Protein AF-A0A6V7LMI9-F1 (afdb_monomer_lite)

Foldseek 3Di:
DWQFADQAQIFDLVQLVVVCVVCVVVVHDDQAEYAFAWGDFDADPVVRHTDPVDDIDTRQVRCCVSVVVRYYYCVPDDPVPDPDDDDGHGCSVVRGD

Secondary structure (DSSP, 8-state):
----SSTTTS--HHHHHHHHHHHHHTT--PPEEE--SB-SS-EETTTTEE-TTSPP-BHHHHHHHHTTT-EEEGGG--GGG-S------STHHHHH-

pLDDT: mean 94.69, std 4.9, range [75.5, 98.69]

Organism: NCBI:txid1563983

Radius of gyration: 13.34 Å; chains: 1; bounding box: 37×19×38 Å

Sequence (97 aa):
ILCGCGGLDGTEISECVSLVINLSLNNFQPKFFAPDVEICGVVDHLTKEPDPCGTPRNALVEAARLARSSIKSICDCKATCAEALIIPGGFGAARTL

InterPro domains:
  IPR029062 Class I glutamine amidotransferase-like [G3DSA:3.40.50.880] (1-97)
  IPR029062 Class I glutamine amidotransferase-like [SSF52317] (1-95)

Structure (mmCIF, N/CA/C/O backbone):
data_AF-A0A6V7LMI9-F1
#
_entry.id   AF-A0A6V7LMI9-F1
#
loop_
_atom_site.group_PDB
_atom_site.id
_atom_site.type_symbol
_atom_site.label_atom_id
_atom_site.label_alt_id
_atom_site.label_comp_id
_atom_site.label_asym_id
_atom_site.label_entity_id
_atom_site.label_seq_id
_atom_site.pdbx_PDB_ins_code
_atom_site.Cartn_x
_atom_site.Cartn_y
_atom_site.Cartn_z
_atom_site.occupancy
_atom_site.B_iso_or_equiv
_atom_site.auth_seq_id
_atom_site.auth_comp_id
_atom_site.auth_asym_id
_atom_site.auth_atom_id
_atom_site.pdbx_PDB_model_num
ATOM 1 N N . ILE A 1 1 ? -7.211 2.535 2.120 1.00 96.75 1 ILE A N 1
ATOM 2 C CA . ILE A 1 1 ? -6.988 1.784 0.865 1.00 96.75 1 ILE A CA 1
ATOM 3 C C . ILE A 1 1 ? -5.549 2.002 0.453 1.00 96.75 1 ILE A C 1
ATOM 5 O O . ILE A 1 1 ? -5.110 3.141 0.497 1.00 96.75 1 ILE A O 1
ATOM 9 N N . LEU A 1 2 ? -4.823 0.933 0.151 1.00 98.19 2 LEU A N 1
ATOM 10 C CA . LEU A 1 2 ? -3.436 0.961 -0.310 1.00 98.19 2 LEU A CA 1
ATOM 11 C C . LEU A 1 2 ? -3.386 0.574 -1.795 1.00 98.19 2 LEU A C 1
ATOM 13 O O . LEU A 1 2 ? -4.303 -0.084 -2.281 1.00 98.19 2 LEU A O 1
ATOM 17 N N . CYS A 1 3 ? -2.321 0.959 -2.495 1.00 97.44 3 CYS A N 1
ATOM 18 C CA . CYS A 1 3 ? -2.197 0.819 -3.952 1.00 97.44 3 CYS A CA 1
ATOM 19 C C . CYS A 1 3 ? -0.870 0.181 -4.395 1.00 97.44 3 CYS A C 1
ATOM 21 O O . CYS A 1 3 ? -0.467 0.353 -5.537 1.00 97.44 3 CYS A O 1
ATOM 23 N N . GLY A 1 4 ? -0.169 -0.509 -3.495 1.00 97.81 4 GLY A N 1
ATOM 24 C CA . GLY A 1 4 ? 1.187 -1.033 -3.692 1.00 97.81 4 GLY A CA 1
ATOM 25 C C . GLY A 1 4 ? 2.106 -0.609 -2.543 1.00 97.81 4 GLY A C 1
ATOM 26 O O . GLY A 1 4 ? 1.620 -0.246 -1.471 1.00 97.81 4 GLY A O 1
ATOM 27 N N . CYS A 1 5 ? 3.424 -0.623 -2.755 1.00 98.25 5 CYS A N 1
ATOM 28 C CA . CYS A 1 5 ? 4.417 -0.270 -1.731 1.00 98.25 5 CYS A CA 1
ATOM 29 C C . CYS A 1 5 ? 5.597 0.506 -2.340 1.00 98.25 5 CYS A C 1
ATOM 31 O O . CYS A 1 5 ? 6.654 -0.066 -2.602 1.00 98.25 5 CYS A O 1
ATOM 33 N N . GLY A 1 6 ? 5.412 1.809 -2.538 1.00 97.69 6 GLY A N 1
ATOM 34 C CA . GLY A 1 6 ? 6.376 2.684 -3.205 1.00 97.69 6 GLY A CA 1
ATOM 35 C C . GLY A 1 6 ? 5.700 3.975 -3.658 1.00 97.69 6 GLY A C 1
ATOM 36 O O . GLY A 1 6 ? 4.592 3.945 -4.178 1.00 97.69 6 GLY A O 1
ATOM 37 N N . GLY A 1 7 ? 6.326 5.133 -3.451 1.00 97.00 7 GLY A N 1
ATOM 38 C CA . GLY A 1 7 ? 5.696 6.421 -3.764 1.00 97.00 7 GLY A CA 1
ATOM 39 C C . GLY A 1 7 ? 5.432 6.663 -5.257 1.00 97.00 7 GLY A C 1
ATOM 40 O O . GLY A 1 7 ? 4.534 7.434 -5.583 1.00 97.00 7 GLY A O 1
ATOM 41 N N . LEU A 1 8 ? 6.178 6.023 -6.165 1.00 96.94 8 LEU A N 1
ATOM 42 C CA . LEU A 1 8 ? 6.081 6.248 -7.618 1.00 96.94 8 LEU A CA 1
ATOM 43 C C . LEU A 1 8 ? 5.206 5.219 -8.350 1.00 96.94 8 LEU A C 1
ATOM 45 O O . LEU A 1 8 ? 4.713 5.499 -9.441 1.00 96.94 8 LEU A O 1
ATOM 49 N N . ASP A 1 9 ? 4.989 4.046 -7.760 1.00 96.56 9 ASP A N 1
ATOM 50 C CA . ASP A 1 9 ? 4.218 2.953 -8.367 1.00 96.56 9 ASP A CA 1
ATOM 51 C C . ASP A 1 9 ? 3.207 2.300 -7.408 1.00 96.56 9 ASP A C 1
ATOM 53 O O . ASP A 1 9 ? 2.546 1.328 -7.761 1.00 96.56 9 ASP A O 1
ATOM 57 N N . GLY A 1 10 ? 3.036 2.855 -6.210 1.00 97.75 10 GLY A N 1
ATOM 58 C CA . GLY A 1 10 ? 2.156 2.322 -5.182 1.00 97.75 10 GLY A CA 1
ATOM 59 C C . GLY A 1 10 ? 1.716 3.373 -4.167 1.00 97.75 10 GLY A C 1
ATOM 60 O O . GLY A 1 10 ? 1.516 4.545 -4.497 1.00 97.75 10 GLY A O 1
ATOM 61 N N . THR A 1 11 ? 1.536 2.937 -2.920 1.00 98.50 11 THR A N 1
ATOM 62 C CA . THR A 1 11 ? 1.289 3.835 -1.789 1.00 98.50 11 THR A CA 1
ATOM 63 C C . THR A 1 11 ? 2.592 4.443 -1.281 1.00 98.50 11 THR A C 1
ATOM 65 O O . THR A 1 11 ? 3.580 3.728 -1.099 1.00 98.50 11 THR A O 1
ATOM 68 N N . GLU A 1 12 ? 2.569 5.748 -1.001 1.00 98.25 12 GLU A N 1
ATOM 69 C CA . GLU A 1 12 ? 3.670 6.443 -0.335 1.00 98.25 12 GLU A CA 1
ATOM 70 C C . GLU A 1 12 ? 3.863 5.863 1.076 1.00 98.25 12 GLU A C 1
ATOM 72 O O . GLU A 1 12 ? 2.938 5.784 1.893 1.00 98.25 12 GLU A O 1
ATOM 77 N N . ILE A 1 13 ? 5.075 5.371 1.329 1.00 98.69 13 ILE A N 1
ATOM 78 C CA . ILE A 1 13 ? 5.384 4.538 2.488 1.00 98.69 13 ILE A CA 1
ATOM 79 C C . ILE A 1 13 ? 5.348 5.386 3.759 1.00 98.69 13 ILE A C 1
ATOM 81 O O . ILE A 1 13 ? 4.780 4.951 4.763 1.00 98.69 13 ILE A O 1
ATOM 85 N N . SER A 1 14 ? 5.932 6.585 3.731 1.00 98.44 14 SER A N 1
ATOM 86 C CA . SER A 1 14 ? 6.004 7.457 4.903 1.00 98.44 14 SER A CA 1
ATOM 87 C C . SER A 1 14 ? 4.623 7.957 5.329 1.00 98.44 14 SER A C 1
ATOM 89 O O . SER A 1 14 ? 4.290 7.848 6.506 1.00 98.44 14 SER A O 1
ATOM 91 N N . GLU A 1 15 ? 3.779 8.400 4.400 1.00 98.06 15 GLU A N 1
ATOM 92 C CA . GLU A 1 15 ? 2.394 8.798 4.646 1.00 98.06 15 GLU A CA 1
ATOM 93 C C . GLU A 1 15 ? 1.593 7.654 5.269 1.00 98.06 15 GLU A C 1
ATOM 95 O O . GLU A 1 15 ? 0.926 7.844 6.288 1.00 98.06 15 GLU A O 1
ATOM 100 N N . CYS A 1 16 ? 1.690 6.445 4.702 1.00 98.19 16 CYS A N 1
ATOM 101 C CA . CYS A 1 16 ? 0.988 5.280 5.230 1.00 98.19 16 CYS A CA 1
ATOM 102 C C . CYS A 1 16 ? 1.459 4.920 6.646 1.00 98.19 16 CYS A C 1
ATOM 104 O O . CYS A 1 16 ? 0.632 4.669 7.525 1.00 98.19 16 CYS A O 1
ATOM 106 N N . VAL A 1 17 ? 2.770 4.889 6.893 1.00 98.06 17 VAL A N 1
ATOM 107 C CA . VAL A 1 17 ? 3.321 4.540 8.211 1.00 98.06 17 VAL A CA 1
ATOM 108 C C . VAL A 1 17 ? 2.953 5.599 9.252 1.00 98.06 17 VAL A C 1
ATOM 110 O O . VAL A 1 17 ? 2.458 5.245 10.323 1.00 98.06 17 VAL A O 1
ATOM 113 N N . SER A 1 18 ? 3.112 6.887 8.937 1.00 98.12 18 SER A N 1
ATOM 114 C CA . SER A 1 18 ? 2.727 7.993 9.821 1.00 98.12 18 SER A CA 1
ATOM 115 C C . SER A 1 18 ? 1.234 7.974 10.146 1.00 98.12 18 SER A C 1
ATOM 117 O O . SER A 1 18 ? 0.857 8.150 11.307 1.00 98.12 18 SER A O 1
ATOM 119 N N . LEU A 1 19 ? 0.382 7.689 9.156 1.00 97.38 19 LEU A N 1
ATOM 120 C CA . LEU A 1 19 ? -1.053 7.520 9.357 1.00 97.38 19 LEU A CA 1
ATOM 121 C C . LEU A 1 19 ? -1.354 6.382 10.340 1.00 97.38 19 LEU A C 1
ATOM 123 O O . LEU A 1 19 ? -2.096 6.583 11.300 1.00 97.38 19 LEU A O 1
ATOM 127 N N . VAL A 1 20 ? -0.789 5.192 10.118 1.00 96.81 20 VAL A N 1
ATOM 128 C CA . VAL A 1 20 ? -1.054 4.010 10.957 1.00 96.81 20 VAL A CA 1
ATOM 129 C C . VAL A 1 20 ? -0.564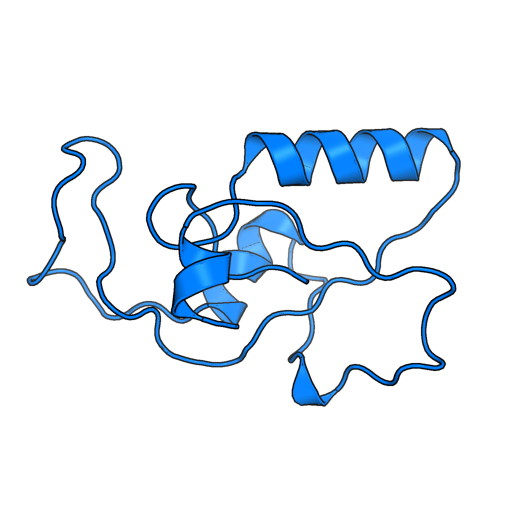 4.223 12.389 1.00 96.81 20 VAL A C 1
ATOM 131 O O . VAL A 1 20 ? -1.267 3.844 13.328 1.00 96.81 20 VAL A O 1
ATOM 134 N N . ILE A 1 21 ? 0.590 4.870 12.577 1.00 97.56 21 ILE A N 1
ATOM 135 C CA . ILE A 1 21 ? 1.091 5.248 13.906 1.00 97.56 21 ILE A CA 1
ATOM 136 C C . ILE A 1 21 ? 0.105 6.198 14.591 1.00 97.56 21 ILE A C 1
ATOM 138 O O . ILE A 1 21 ? -0.294 5.943 15.726 1.00 97.56 21 ILE A O 1
ATOM 142 N N . ASN A 1 22 ? -0.338 7.256 13.906 1.00 97.69 22 ASN A N 1
ATOM 143 C CA . ASN A 1 22 ? -1.262 8.228 14.486 1.00 97.69 22 ASN A CA 1
ATOM 144 C C . ASN A 1 22 ? -2.627 7.611 14.838 1.00 97.69 22 ASN A C 1
ATOM 146 O O . ASN A 1 22 ? -3.167 7.885 15.908 1.00 97.69 22 ASN A O 1
ATOM 150 N N . LEU A 1 23 ? -3.171 6.743 13.979 1.00 96.50 23 LEU A N 1
ATOM 151 C CA . LEU A 1 23 ? -4.395 5.992 14.277 1.00 96.50 23 LEU A CA 1
ATOM 152 C C . LEU A 1 23 ? -4.215 5.113 15.519 1.00 96.50 23 LEU A C 1
ATOM 154 O O . LEU A 1 23 ? -5.057 5.140 16.415 1.00 96.50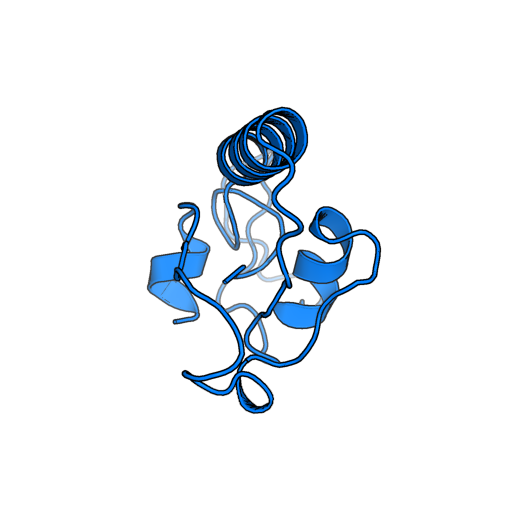 23 LEU A O 1
ATOM 158 N N . SER A 1 24 ? -3.087 4.404 15.606 1.00 95.31 24 SER A N 1
ATOM 159 C CA . SER A 1 24 ? -2.775 3.526 16.738 1.00 95.31 24 SER A CA 1
ATOM 160 C C . SER A 1 24 ? -2.655 4.302 18.055 1.00 95.31 24 SER A C 1
ATOM 162 O O . SER A 1 24 ? -3.192 3.863 19.068 1.00 95.31 24 SER A O 1
ATOM 164 N N . LEU A 1 25 ? -2.023 5.484 18.043 1.00 97.75 25 LEU A N 1
ATOM 165 C CA . LEU A 1 25 ? -1.933 6.379 19.209 1.00 97.75 25 LEU A CA 1
ATOM 166 C C . LEU A 1 25 ? -3.304 6.879 19.689 1.00 97.75 25 LEU A C 1
ATOM 168 O O . LEU A 1 25 ? -3.466 7.198 20.863 1.00 97.75 25 LEU A O 1
ATOM 172 N N . ASN A 1 26 ? -4.293 6.916 18.795 1.00 97.19 26 ASN A N 1
ATOM 173 C CA . ASN A 1 26 ? -5.672 7.295 19.093 1.00 97.19 26 ASN A CA 1
ATOM 174 C C . ASN A 1 26 ? -6.598 6.074 19.275 1.00 97.19 26 ASN A C 1
ATOM 176 O O . ASN A 1 26 ? -7.816 6.220 19.234 1.00 97.19 26 ASN A O 1
ATOM 180 N N . ASN A 1 27 ? -6.040 4.877 19.505 1.00 96.06 27 ASN A N 1
ATOM 181 C CA . ASN A 1 27 ? -6.765 3.616 19.723 1.00 96.06 27 ASN A CA 1
ATOM 182 C C . ASN A 1 27 ? -7.639 3.146 18.544 1.00 96.06 27 ASN A C 1
ATOM 184 O O . ASN A 1 27 ? -8.534 2.319 18.725 1.00 96.06 27 ASN A O 1
ATOM 188 N N . PHE A 1 28 ? -7.364 3.616 17.327 1.00 95.19 28 PHE A N 1
ATOM 189 C CA . PHE A 1 28 ? -7.995 3.095 16.118 1.00 95.19 28 PHE A CA 1
ATOM 190 C C . PHE A 1 28 ? -7.200 1.917 15.553 1.00 95.19 28 PHE A C 1
ATOM 192 O O . PHE A 1 28 ? -5.973 1.959 15.460 1.00 95.19 28 PHE A O 1
ATOM 199 N N . GLN A 1 29 ? -7.912 0.881 15.106 1.00 90.62 29 GLN A N 1
ATOM 200 C CA . GLN A 1 29 ? -7.326 -0.250 14.388 1.00 90.62 29 GLN A CA 1
ATOM 201 C C . GLN A 1 29 ? -7.741 -0.215 12.913 1.00 90.62 29 GLN A C 1
ATOM 203 O O . GLN A 1 29 ? -8.883 -0.557 12.588 1.00 90.62 29 GLN A O 1
ATOM 208 N N . PRO A 1 30 ? -6.847 0.202 11.998 1.00 94.00 30 PRO A N 1
ATOM 209 C CA . PRO A 1 30 ? -7.168 0.240 10.581 1.00 94.00 30 PRO A CA 1
ATOM 210 C C . PRO A 1 30 ? -7.312 -1.173 10.008 1.00 94.00 30 PRO A C 1
ATOM 212 O O . PRO A 1 30 ? -6.527 -2.074 10.299 1.00 94.00 30 PRO A O 1
ATOM 215 N N . LYS A 1 31 ? -8.297 -1.347 9.124 1.00 95.50 31 LYS A N 1
ATOM 216 C CA . LYS A 1 31 ? -8.387 -2.502 8.225 1.00 95.50 31 LYS A CA 1
ATOM 217 C C . LYS A 1 31 ? -7.816 -2.102 6.873 1.00 95.50 31 LYS A C 1
ATOM 219 O O . LYS A 1 31 ? -8.218 -1.084 6.309 1.00 95.50 31 LYS A O 1
ATOM 224 N N . PHE A 1 32 ? -6.896 -2.901 6.351 1.00 97.56 32 PHE A N 1
ATOM 225 C CA . PHE A 1 32 ? -6.246 -2.609 5.082 1.00 97.56 32 PHE A CA 1
ATOM 226 C C . PHE A 1 32 ? -6.945 -3.325 3.933 1.00 97.56 32 PHE A C 1
ATOM 228 O O . PHE A 1 32 ? -7.320 -4.494 4.037 1.00 97.56 32 PHE A O 1
ATOM 235 N N . PHE A 1 33 ? -7.057 -2.613 2.817 1.00 97.88 33 PHE A N 1
ATOM 236 C CA . PHE A 1 33 ? -7.564 -3.135 1.557 1.00 97.88 33 PHE A CA 1
ATOM 237 C C . PHE A 1 33 ? -6.735 -2.576 0.408 1.00 97.88 33 PHE A C 1
ATOM 239 O O . PHE A 1 33 ? -6.291 -1.428 0.498 1.00 97.88 33 PHE A O 1
ATOM 246 N N . ALA A 1 34 ? -6.574 -3.357 -0.653 1.00 98.12 34 ALA A N 1
ATOM 247 C CA . ALA A 1 34 ? -5.934 -2.944 -1.897 1.00 98.12 34 ALA A CA 1
ATOM 248 C C . ALA A 1 34 ? -6.578 -3.667 -3.094 1.00 98.12 34 ALA A C 1
ATOM 250 O O . ALA A 1 34 ? -7.148 -4.746 -2.911 1.00 98.12 34 ALA A O 1
ATOM 251 N N . PRO A 1 35 ? -6.533 -3.090 -4.302 1.00 97.25 35 PRO A N 1
ATOM 252 C CA . PRO A 1 35 ? -6.984 -3.772 -5.510 1.00 97.25 35 PRO A CA 1
ATOM 253 C C . PRO A 1 35 ? -6.068 -4.961 -5.840 1.00 97.25 35 PRO A C 1
ATOM 255 O O . PRO A 1 35 ? -4.844 -4.845 -5.793 1.00 97.25 35 PRO A O 1
ATOM 258 N N . ASP A 1 36 ? -6.663 -6.107 -6.173 1.00 97.75 36 ASP A N 1
ATOM 259 C CA . ASP A 1 36 ? -5.939 -7.307 -6.611 1.00 97.75 36 ASP A CA 1
ATOM 260 C C . ASP A 1 36 ? -5.694 -7.255 -8.124 1.00 97.75 36 ASP A C 1
ATOM 262 O O . ASP A 1 36 ? -6.392 -7.884 -8.919 1.00 97.75 36 ASP A O 1
ATOM 266 N N . VAL A 1 37 ? -4.759 -6.394 -8.523 1.00 96.31 37 VAL A N 1
ATOM 267 C CA . VAL A 1 37 ? -4.433 -6.107 -9.925 1.00 96.31 37 VAL A CA 1
ATOM 268 C C . VAL A 1 37 ? -2.929 -5.942 -10.106 1.00 96.31 37 VAL A C 1
ATOM 270 O O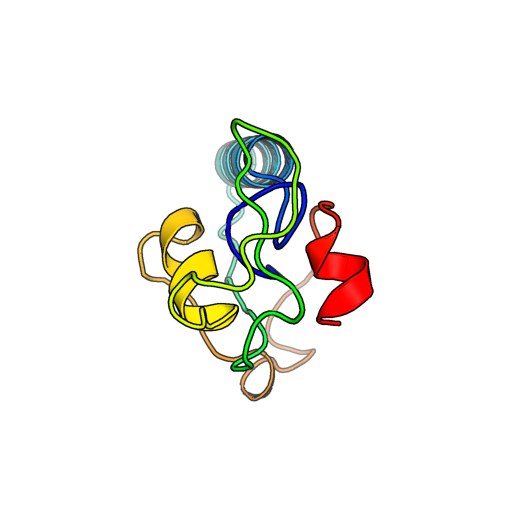 . VAL A 1 37 ? -2.198 -5.647 -9.157 1.00 96.31 37 VAL A O 1
ATOM 273 N N . GLU A 1 38 ? -2.456 -6.115 -11.334 1.00 96.19 38 GLU A N 1
ATOM 274 C CA . GLU A 1 38 ? -1.078 -5.801 -11.705 1.00 96.19 38 GLU A CA 1
ATOM 275 C C . GLU A 1 38 ? -0.829 -4.283 -11.667 1.00 96.19 38 GLU A C 1
ATOM 277 O O . GLU A 1 38 ? -1.673 -3.487 -12.081 1.00 96.19 38 GLU A O 1
ATOM 282 N N . ILE A 1 39 ? 0.337 -3.873 -11.166 1.00 94.81 39 ILE A N 1
ATOM 283 C CA . ILE A 1 39 ? 0.777 -2.479 -11.161 1.00 94.81 39 ILE A CA 1
ATOM 284 C C . ILE A 1 39 ? 1.214 -2.114 -12.579 1.00 94.81 39 ILE A C 1
ATOM 286 O O . ILE A 1 39 ? 2.226 -2.603 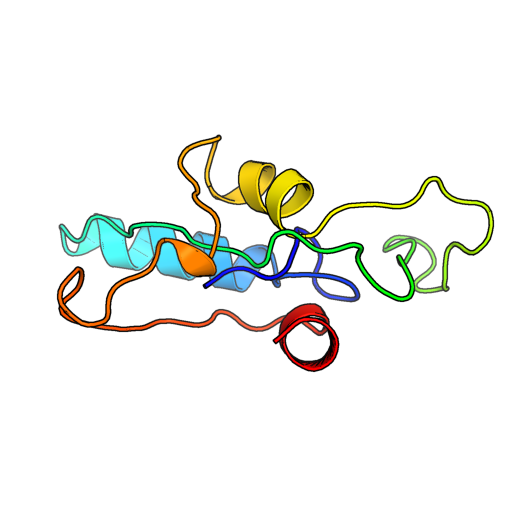-13.080 1.00 94.81 39 ILE A O 1
ATOM 290 N N . CYS A 1 40 ? 0.478 -1.209 -13.222 1.00 88.00 40 CYS A N 1
ATOM 291 C CA . CYS A 1 40 ? 0.901 -0.647 -14.499 1.00 88.00 40 CYS A CA 1
ATOM 292 C C . CYS A 1 40 ? 2.166 0.195 -14.279 1.00 88.00 40 CYS A C 1
ATOM 294 O O . CYS A 1 40 ? 2.139 1.126 -13.481 1.00 88.00 40 CYS A O 1
ATOM 296 N N . GLY A 1 41 ? 3.254 -0.120 -14.991 1.00 90.62 41 GLY A N 1
ATOM 297 C CA . GLY A 1 41 ? 4.530 0.606 -14.986 1.00 90.62 41 GLY A CA 1
ATOM 298 C C . GLY A 1 41 ? 5.213 0.683 -13.623 1.00 90.62 41 GLY A C 1
ATOM 299 O O . GLY A 1 41 ? 5.270 1.763 -13.033 1.00 90.62 41 GLY A O 1
ATOM 300 N N . VAL A 1 42 ? 5.744 -0.457 -13.181 1.00 95.25 42 VAL A N 1
ATOM 301 C CA . VAL A 1 42 ? 6.667 -0.585 -12.042 1.00 95.25 42 VAL A CA 1
ATOM 302 C C . VAL A 1 42 ? 7.859 0.358 -12.219 1.00 95.25 42 VAL A C 1
ATOM 304 O O . VAL A 1 42 ? 8.345 0.547 -13.338 1.00 95.25 42 VAL A O 1
ATOM 307 N N . VAL A 1 43 ? 8.315 0.960 -11.121 1.00 96.06 43 VAL A N 1
ATOM 308 C CA . VAL A 1 43 ? 9.386 1.963 -11.131 1.00 96.06 43 VAL A CA 1
ATOM 309 C C . VAL A 1 43 ? 10.533 1.511 -10.239 1.00 96.06 43 VAL A C 1
ATOM 311 O O . VAL A 1 43 ? 10.341 1.184 -9.063 1.00 96.06 43 VAL A O 1
ATOM 314 N N . ASP A 1 44 ? 11.755 1.579 -10.759 1.00 96.44 44 ASP A N 1
ATOM 315 C CA . ASP A 1 44 ? 12.934 1.522 -9.907 1.00 96.44 44 ASP A CA 1
ATOM 316 C C . ASP A 1 44 ? 13.044 2.844 -9.139 1.00 96.44 44 ASP A C 1
ATOM 318 O O . ASP A 1 44 ? 13.329 3.903 -9.692 1.00 96.44 44 ASP A O 1
ATOM 322 N N . HIS A 1 45 ? 12.808 2.791 -7.832 1.00 96.06 45 HIS A N 1
ATOM 323 C CA . HIS A 1 45 ? 12.810 3.979 -6.985 1.00 96.06 45 HIS A CA 1
ATOM 324 C C . HIS A 1 45 ? 14.210 4.570 -6.753 1.00 96.06 45 HIS A C 1
ATOM 326 O O . HIS A 1 45 ? 14.304 5.718 -6.312 1.00 96.06 45 HIS A O 1
ATOM 332 N N . LEU A 1 46 ? 15.288 3.830 -7.045 1.00 97.00 46 LEU A N 1
ATOM 333 C CA . LEU A 1 46 ? 16.656 4.344 -6.979 1.00 97.00 46 LEU A CA 1
ATOM 334 C C . LEU A 1 46 ? 16.955 5.251 -8.176 1.00 97.00 46 LEU A C 1
ATOM 336 O O . LEU A 1 46 ? 17.453 6.362 -7.999 1.00 97.00 46 LEU A O 1
ATOM 340 N N . THR A 1 47 ? 16.645 4.778 -9.382 1.00 96.94 47 THR A N 1
ATOM 341 C CA . THR A 1 47 ? 16.888 5.516 -10.632 1.00 96.94 47 THR A CA 1
ATOM 342 C C . THR A 1 47 ? 15.750 6.471 -10.993 1.00 96.94 47 THR A C 1
ATOM 344 O O . THR A 1 47 ? 15.987 7.450 -11.692 1.00 96.94 47 THR A O 1
ATOM 347 N N . LYS A 1 48 ? 14.549 6.240 -10.445 1.00 96.31 48 LYS A N 1
ATOM 348 C CA . LYS A 1 48 ? 13.274 6.914 -10.757 1.00 96.31 48 LYS A CA 1
ATOM 349 C C . LYS A 1 48 ? 12.776 6.677 -12.183 1.00 96.31 48 LYS A C 1
ATOM 351 O O . LYS A 1 48 ? 11.917 7.417 -12.658 1.00 96.31 48 LYS A O 1
ATOM 356 N N . GLU A 1 49 ? 13.278 5.637 -12.833 1.00 96.38 49 GLU A N 1
ATOM 357 C CA . GLU A 1 49 ? 12.896 5.260 -14.188 1.00 96.38 49 GLU A CA 1
ATOM 358 C C . GLU A 1 49 ? 11.943 4.054 -14.174 1.00 96.38 49 GLU A C 1
ATOM 360 O O . GLU A 1 49 ? 11.964 3.250 -13.231 1.00 96.38 49 GLU A O 1
ATOM 365 N N . PRO A 1 50 ? 11.094 3.897 -15.206 1.00 94.94 50 PRO A N 1
ATOM 366 C CA . PRO A 1 50 ? 10.326 2.673 -15.387 1.00 94.94 50 PRO A CA 1
ATOM 367 C C . PRO A 1 50 ? 11.251 1.451 -15.429 1.00 94.94 50 PRO A C 1
ATOM 369 O O . PRO A 1 50 ? 12.318 1.503 -16.039 1.00 94.94 50 PRO A O 1
ATOM 372 N N . ASP A 1 51 ? 10.812 0.338 -14.844 1.00 93.62 51 ASP A N 1
ATOM 373 C CA . ASP A 1 51 ? 11.501 -0.956 -14.904 1.00 93.62 51 ASP A CA 1
ATOM 374 C C . ASP A 1 51 ? 10.770 -1.907 -15.877 1.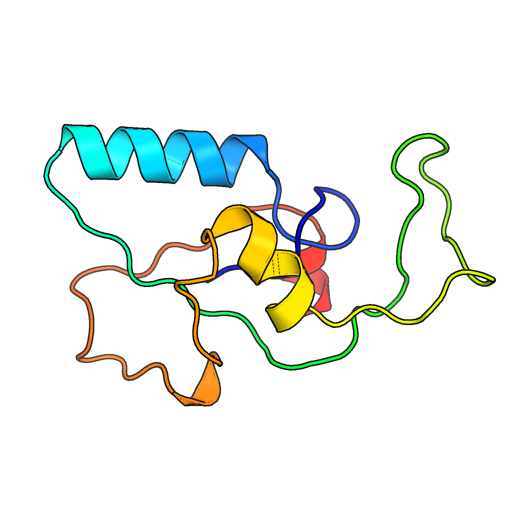00 93.62 51 ASP A C 1
ATOM 376 O O . ASP A 1 51 ? 10.020 -2.787 -15.447 1.00 93.62 51 ASP A O 1
ATOM 380 N N . PRO A 1 52 ? 10.919 -1.732 -17.208 1.00 83.94 52 PRO A N 1
ATOM 381 C CA . PRO A 1 52 ? 10.192 -2.523 -18.203 1.00 83.94 52 PRO A CA 1
ATOM 382 C C . PRO A 1 52 ? 10.685 -3.972 -18.299 1.00 83.94 52 PRO A C 1
ATOM 384 O O . PRO A 1 52 ? 9.996 -4.812 -18.872 1.00 83.94 52 PRO A O 1
ATOM 387 N N . CYS A 1 53 ? 11.883 -4.257 -17.781 1.00 84.75 53 CYS A N 1
ATOM 388 C CA . CYS A 1 53 ? 12.475 -5.594 -17.760 1.00 84.75 53 CYS A CA 1
ATOM 389 C C . CYS A 1 53 ? 12.212 -6.326 -16.434 1.00 84.75 53 CYS A C 1
ATOM 391 O O . CYS A 1 53 ? 12.539 -7.510 -16.317 1.00 84.75 53 CYS A O 1
ATOM 393 N N . GLY A 1 54 ? 11.652 -5.632 -15.441 1.00 80.44 54 GLY A N 1
ATOM 394 C CA . GLY A 1 54 ? 11.298 -6.183 -14.145 1.00 80.44 54 GLY A CA 1
ATOM 395 C C . GLY A 1 54 ? 10.152 -7.185 -14.225 1.00 80.44 54 GLY A C 1
ATOM 396 O O . GLY A 1 54 ? 9.326 -7.182 -15.139 1.00 80.44 54 GLY A O 1
ATOM 397 N N . THR A 1 55 ? 10.079 -8.065 -13.228 1.00 88.88 55 THR A N 1
ATOM 398 C CA . THR A 1 55 ? 8.932 -8.965 -13.081 1.00 88.88 55 THR A CA 1
ATOM 399 C C . THR A 1 55 ? 7.674 -8.160 -12.744 1.00 88.88 55 THR A C 1
ATOM 401 O O . THR A 1 55 ? 7.748 -7.317 -11.840 1.00 88.88 55 THR A O 1
ATOM 404 N N . PRO A 1 56 ? 6.521 -8.461 -13.372 1.00 91.81 56 PRO A N 1
ATOM 405 C CA . PRO A 1 56 ? 5.237 -7.890 -12.992 1.00 91.81 56 PRO A CA 1
ATOM 406 C C . PRO A 1 56 ? 4.989 -7.970 -11.486 1.00 91.81 56 PRO A C 1
ATOM 408 O O . PRO A 1 56 ? 5.308 -8.974 -10.841 1.00 91.81 56 PRO A O 1
ATOM 411 N N . ARG A 1 57 ? 4.408 -6.910 -10.922 1.00 96.38 57 ARG A N 1
ATOM 412 C CA . ARG A 1 57 ? 4.061 -6.833 -9.499 1.00 96.38 57 ARG A CA 1
ATOM 413 C C . ARG A 1 57 ? 2.570 -6.618 -9.333 1.00 96.38 57 ARG A C 1
ATOM 415 O O . ARG A 1 57 ? 1.951 -5.919 -10.126 1.00 96.38 57 ARG A O 1
ATOM 422 N N . ASN A 1 58 ? 2.004 -7.191 -8.279 1.00 97.56 58 ASN A N 1
ATOM 423 C CA . ASN A 1 58 ? 0.592 -7.046 -7.947 1.00 97.56 58 ASN A CA 1
ATOM 424 C C . ASN A 1 58 ? 0.413 -6.053 -6.788 1.00 97.56 58 ASN A C 1
ATOM 426 O O . ASN A 1 58 ? 1.139 -6.112 -5.793 1.00 97.56 58 ASN A O 1
ATOM 430 N N . ALA A 1 59 ? -0.557 -5.147 -6.913 1.00 97.88 59 ALA A N 1
ATOM 431 C CA . ALA A 1 59 ? -0.795 -4.069 -5.960 1.00 97.88 59 ALA A CA 1
ATOM 432 C C . ALA A 1 59 ? -1.201 -4.582 -4.569 1.00 97.88 59 ALA A C 1
ATOM 434 O O . ALA A 1 59 ? -0.688 -4.079 -3.569 1.00 97.88 59 ALA A O 1
ATOM 435 N N . LEU A 1 60 ? -2.060 -5.606 -4.483 1.00 98.50 60 LEU A N 1
ATOM 436 C CA . LEU A 1 60 ? -2.446 -6.240 -3.218 1.00 98.50 60 LEU A CA 1
ATOM 437 C C . LEU A 1 60 ? -1.255 -6.944 -2.555 1.00 98.50 60 LEU A C 1
ATOM 439 O O . LEU A 1 60 ? -1.028 -6.767 -1.356 1.00 98.50 60 LEU A O 1
ATOM 443 N N . VAL A 1 61 ? -0.475 -7.699 -3.333 1.00 98.56 61 VAL A N 1
ATOM 444 C CA . VAL A 1 61 ? 0.713 -8.419 -2.844 1.00 98.56 61 VAL A CA 1
ATOM 445 C C . VAL A 1 61 ? 1.762 -7.446 -2.307 1.00 98.56 61 VAL A C 1
ATOM 447 O O . VAL A 1 61 ? 2.262 -7.629 -1.198 1.00 98.56 61 VAL A O 1
ATOM 450 N N . GLU A 1 62 ? 2.068 -6.378 -3.043 1.00 98.19 62 GLU A N 1
ATOM 451 C CA . GLU A 1 62 ? 3.055 -5.395 -2.598 1.00 98.19 62 GLU A CA 1
ATOM 452 C C . GLU A 1 62 ? 2.537 -4.577 -1.404 1.00 98.19 62 GLU A C 1
ATOM 454 O O . GLU A 1 62 ? 3.274 -4.368 -0.440 1.00 98.19 62 GLU A O 1
ATOM 459 N N . ALA A 1 63 ? 1.257 -4.187 -1.388 1.00 98.44 63 ALA A N 1
ATOM 460 C CA . ALA A 1 63 ? 0.646 -3.497 -0.249 1.00 98.44 63 ALA A CA 1
ATOM 461 C C . ALA A 1 63 ? 0.623 -4.346 1.038 1.00 98.44 63 ALA A C 1
ATOM 463 O O . ALA A 1 63 ? 0.640 -3.794 2.144 1.00 98.44 63 ALA A O 1
ATOM 464 N N . ALA A 1 64 ? 0.647 -5.681 0.933 1.00 98.62 64 ALA A N 1
ATOM 465 C CA . ALA A 1 64 ? 0.758 -6.570 2.089 1.00 98.62 64 ALA A CA 1
ATOM 466 C C . ALA A 1 64 ? 2.045 -6.334 2.902 1.00 98.62 64 ALA A C 1
ATOM 468 O O . ALA A 1 64 ? 2.054 -6.600 4.107 1.00 98.62 64 ALA A O 1
ATOM 469 N N . ARG A 1 65 ? 3.101 -5.775 2.288 1.00 98.56 65 ARG A N 1
ATOM 470 C CA . ARG A 1 65 ? 4.333 -5.353 2.979 1.00 98.56 65 ARG A CA 1
ATOM 471 C C . ARG A 1 65 ? 4.047 -4.265 4.017 1.00 98.56 65 ARG A C 1
ATOM 473 O O . ARG A 1 65 ? 4.496 -4.381 5.155 1.00 98.56 65 ARG A O 1
ATOM 480 N N . LEU A 1 66 ? 3.250 -3.257 3.651 1.00 98.06 66 LEU A N 1
ATOM 481 C CA . LEU A 1 66 ? 2.839 -2.163 4.542 1.00 98.06 66 LEU A CA 1
ATOM 482 C C . LEU A 1 66 ? 1.879 -2.658 5.631 1.00 98.06 66 LEU A C 1
ATOM 484 O O . LEU A 1 66 ? 2.025 -2.319 6.803 1.00 98.06 66 LEU A O 1
ATOM 488 N N . ALA A 1 67 ? 0.926 -3.511 5.253 1.00 97.75 67 ALA A N 1
ATOM 489 C CA . ALA A 1 67 ? -0.102 -4.034 6.152 1.00 97.75 67 ALA A CA 1
ATOM 490 C C . ALA A 1 67 ? 0.352 -5.236 7.004 1.00 97.75 67 ALA A C 1
ATOM 492 O O . ALA A 1 67 ? -0.456 -5.812 7.734 1.00 97.75 67 ALA A O 1
ATOM 493 N N . ARG A 1 68 ? 1.620 -5.660 6.899 1.00 96.75 68 ARG A N 1
ATOM 494 C CA . ARG A 1 68 ? 2.174 -6.843 7.585 1.00 96.75 68 ARG A CA 1
ATOM 495 C C . ARG A 1 68 ? 1.314 -8.098 7.381 1.00 96.75 68 ARG A C 1
ATOM 497 O O . ARG A 1 68 ? 0.999 -8.810 8.330 1.00 96.75 68 ARG A O 1
ATOM 504 N N . SER A 1 69 ? 0.929 -8.358 6.134 1.00 97.88 69 SER A N 1
ATOM 505 C CA . SER A 1 69 ? 0.025 -9.445 5.710 1.00 97.88 69 SER A CA 1
ATOM 506 C C . SER A 1 69 ? -1.444 -9.308 6.144 1.00 97.88 69 SER A C 1
ATOM 508 O O . SER A 1 69 ? -2.274 -10.106 5.721 1.00 97.88 69 SER A O 1
ATOM 510 N N . SER A 1 70 ? -1.811 -8.297 6.940 1.00 97.44 70 SER A N 1
ATOM 511 C CA . SER A 1 70 ? -3.192 -8.061 7.382 1.00 97.44 70 SER A CA 1
ATOM 512 C C . SER A 1 70 ? -3.963 -7.176 6.393 1.00 97.44 70 SER A C 1
ATOM 514 O O . SER A 1 70 ? -4.397 -6.074 6.733 1.00 97.44 70 SER A O 1
ATOM 516 N N . ILE A 1 71 ? -4.137 -7.655 5.161 1.00 98.31 71 ILE A N 1
ATOM 517 C CA . ILE A 1 71 ? -4.804 -6.937 4.065 1.00 98.31 71 ILE A CA 1
ATOM 518 C C . ILE A 1 71 ? -5.770 -7.853 3.310 1.00 98.31 71 ILE A C 1
ATOM 520 O O . ILE A 1 71 ? -5.576 -9.066 3.271 1.00 98.31 71 ILE A O 1
ATOM 524 N N . LYS A 1 72 ? -6.820 -7.278 2.721 1.00 97.69 72 LYS A N 1
ATOM 525 C CA . LYS A 1 72 ? -7.781 -7.985 1.859 1.00 97.69 72 LYS A CA 1
ATOM 526 C C . LYS A 1 72 ? -7.932 -7.297 0.505 1.00 97.69 72 LYS A C 1
ATOM 528 O O . LYS A 1 72 ? -7.554 -6.135 0.355 1.00 97.69 72 LYS A O 1
ATOM 533 N N . SER A 1 73 ? -8.530 -7.996 -0.457 1.00 97.31 73 SER A N 1
ATOM 534 C CA . SER A 1 73 ? -8.932 -7.372 -1.718 1.00 97.31 73 SER A CA 1
ATOM 535 C C . SER A 1 73 ? -9.955 -6.265 -1.461 1.00 97.31 73 SER A C 1
ATOM 537 O O . SER A 1 73 ? -10.838 -6.404 -0.612 1.00 97.31 73 SER A O 1
ATOM 539 N N . ILE A 1 74 ? -9.869 -5.162 -2.203 1.00 95.81 74 ILE A N 1
ATOM 540 C CA . ILE A 1 74 ? -10.843 -4.067 -2.119 1.00 95.81 74 ILE A CA 1
ATOM 541 C C . ILE A 1 74 ? -12.261 -4.516 -2.492 1.00 95.81 74 ILE A C 1
ATOM 543 O O . ILE A 1 74 ? -13.223 -3.945 -1.989 1.00 95.81 74 ILE A O 1
ATOM 547 N N . CYS A 1 75 ? -12.405 -5.579 -3.287 1.00 94.62 75 CYS A N 1
ATOM 548 C CA . CYS A 1 75 ? -13.705 -6.175 -3.600 1.00 94.62 75 CYS A CA 1
ATOM 549 C C . CYS A 1 75 ? -14.404 -6.758 -2.357 1.00 94.62 75 CYS A C 1
ATOM 551 O O . CYS A 1 75 ? -15.630 -6.840 -2.331 1.00 94.62 75 CYS A O 1
ATOM 553 N N . ASP A 1 76 ? -13.648 -7.103 -1.308 1.00 94.00 76 ASP A N 1
ATOM 554 C CA . ASP A 1 76 ? -14.187 -7.566 -0.023 1.00 94.00 76 ASP A CA 1
ATOM 555 C C . ASP A 1 76 ? -14.545 -6.406 0.924 1.00 94.00 76 ASP A C 1
ATOM 557 O O . ASP A 1 76 ? -15.084 -6.625 2.018 1.00 94.00 76 ASP A O 1
ATOM 561 N N . CYS A 1 77 ? -14.224 -5.164 0.547 1.00 92.38 77 CYS A N 1
ATOM 562 C CA . CYS A 1 77 ? -14.509 -3.981 1.346 1.00 92.38 77 CYS A CA 1
ATOM 563 C C . CYS A 1 77 ? -15.997 -3.633 1.254 1.00 92.38 77 CYS A C 1
ATOM 565 O O . CYS A 1 77 ? -16.514 -3.301 0.188 1.00 92.38 77 CYS A O 1
ATOM 567 N N . LYS A 1 78 ? -16.698 -3.665 2.390 1.00 91.00 78 LYS A N 1
ATOM 568 C CA . LYS A 1 78 ? -18.082 -3.183 2.483 1.00 91.00 78 LYS A CA 1
ATOM 569 C C . LYS A 1 78 ? -18.089 -1.819 3.157 1.00 91.00 78 LYS A C 1
ATOM 571 O O . LYS A 1 78 ? -17.419 -1.633 4.171 1.00 91.00 78 LYS A O 1
ATOM 576 N N . ALA A 1 79 ? -18.906 -0.895 2.652 1.00 82.00 79 ALA A N 1
ATOM 577 C CA . ALA A 1 79 ? -19.026 0.458 3.205 1.00 82.00 79 ALA A CA 1
ATOM 578 C C . ALA A 1 79 ? -19.403 0.475 4.700 1.00 82.00 79 ALA A C 1
ATOM 580 O O . ALA A 1 79 ? -19.048 1.396 5.421 1.00 82.00 79 ALA A O 1
ATOM 581 N N . THR A 1 80 ? -20.071 -0.571 5.190 1.00 85.81 80 THR A N 1
ATOM 582 C CA . THR A 1 80 ? -20.461 -0.717 6.599 1.00 85.81 80 THR A CA 1
ATOM 583 C C . THR A 1 80 ? -19.351 -1.268 7.506 1.00 85.81 80 THR A C 1
ATOM 585 O O . THR A 1 80 ? -19.578 -1.462 8.697 1.00 85.81 80 THR A O 1
ATOM 588 N N . CYS A 1 81 ? -18.161 -1.583 6.980 1.00 75.50 81 CYS A N 1
ATOM 589 C CA . CYS A 1 81 ? -17.093 -2.239 7.743 1.00 75.50 81 CYS A CA 1
ATOM 590 C C . CYS A 1 81 ? -16.194 -1.294 8.558 1.00 75.50 81 CYS A C 1
ATOM 592 O O . CYS A 1 81 ? -15.342 -1.809 9.302 1.00 75.50 81 CYS A O 1
ATOM 594 N N . ALA A 1 82 ? -16.341 0.026 8.399 1.00 82.56 82 ALA A N 1
ATOM 595 C CA . ALA A 1 82 ? -15.513 1.049 9.036 1.00 82.56 82 ALA A CA 1
ATOM 596 C C . ALA A 1 82 ? -16.268 2.382 9.198 1.00 82.56 82 ALA A C 1
ATOM 598 O O . ALA A 1 82 ? -17.210 2.660 8.463 1.00 82.56 82 ALA A O 1
ATOM 599 N N . GLU A 1 83 ? -15.818 3.210 10.141 1.00 89.75 83 GLU A N 1
ATOM 600 C CA . GLU A 1 83 ? -16.372 4.547 10.422 1.00 89.75 83 GLU A CA 1
ATOM 601 C C . GLU A 1 83 ? -15.778 5.640 9.521 1.00 89.75 83 GLU A C 1
ATOM 603 O O . GLU A 1 83 ? -16.370 6.701 9.343 1.00 89.75 83 GLU A O 1
ATOM 608 N N . ALA A 1 84 ? -14.603 5.381 8.945 1.00 91.88 84 ALA A N 1
ATOM 609 C CA . ALA A 1 84 ? -13.900 6.303 8.068 1.00 91.88 84 ALA A CA 1
ATOM 610 C C . ALA A 1 84 ? -13.163 5.548 6.958 1.00 91.88 84 ALA A C 1
ATOM 612 O O . ALA A 1 84 ? -12.724 4.407 7.130 1.00 91.88 84 ALA A O 1
ATOM 613 N N . LEU A 1 85 ? -12.992 6.228 5.825 1.00 93.56 85 LEU A N 1
ATOM 614 C CA . LEU A 1 85 ? -12.165 5.790 4.710 1.00 93.56 85 LEU A CA 1
ATOM 615 C C . LEU A 1 85 ? -10.949 6.706 4.615 1.00 93.56 85 LEU A C 1
ATOM 617 O O . LEU A 1 85 ? -11.093 7.924 4.569 1.00 93.56 85 LEU A O 1
ATOM 621 N N . ILE A 1 86 ? -9.759 6.115 4.554 1.00 95.56 86 ILE A N 1
ATOM 622 C CA . ILE A 1 86 ? -8.510 6.859 4.387 1.00 95.56 86 ILE A CA 1
ATOM 623 C C . ILE A 1 86 ? -7.734 6.251 3.223 1.00 95.56 86 ILE A C 1
ATOM 625 O O . ILE A 1 86 ? -7.604 5.025 3.125 1.00 95.56 86 ILE A O 1
ATOM 629 N N . ILE A 1 87 ? -7.237 7.107 2.337 1.00 96.62 87 ILE A N 1
ATOM 630 C CA . ILE A 1 87 ? -6.433 6.744 1.171 1.00 96.62 87 ILE A CA 1
ATOM 631 C C . ILE A 1 87 ? -5.132 7.545 1.287 1.00 96.62 87 ILE A C 1
ATOM 633 O O . ILE A 1 87 ? -5.158 8.748 1.034 1.00 96.62 87 ILE A O 1
ATOM 637 N N . PRO A 1 88 ? -4.026 6.931 1.749 1.00 96.94 88 PRO A N 1
ATOM 638 C CA . PRO A 1 88 ? -2.714 7.565 1.686 1.00 96.94 88 PRO A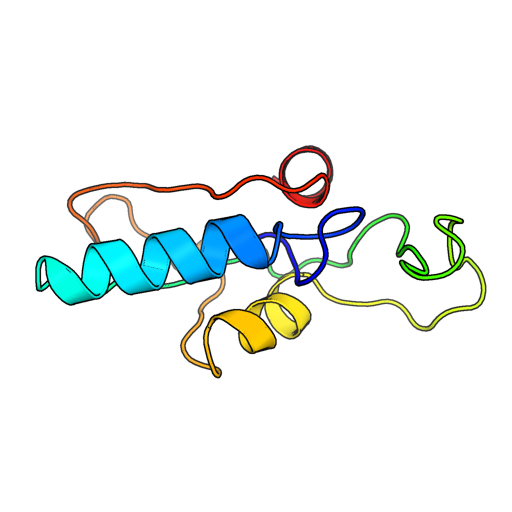 CA 1
ATOM 639 C C . PRO A 1 88 ? -2.339 7.851 0.230 1.00 96.94 88 PRO A C 1
ATOM 641 O O . PRO A 1 88 ? -2.836 7.183 -0.681 1.00 96.94 88 PRO A O 1
ATOM 644 N N . GLY A 1 89 ? -1.459 8.823 0.020 1.00 97.00 89 GLY A N 1
ATOM 645 C CA . GLY A 1 89 ? -0.978 9.206 -1.295 1.00 97.00 89 GLY A CA 1
ATOM 646 C C . GLY A 1 89 ? -0.025 8.187 -1.919 1.00 97.00 89 GLY A C 1
ATOM 647 O O . GLY A 1 89 ? -0.037 6.985 -1.631 1.00 97.00 89 GLY A O 1
ATOM 648 N N . GLY A 1 90 ? 0.826 8.699 -2.802 1.00 96.69 90 GLY A N 1
ATOM 649 C CA . GLY A 1 90 ? 1.633 7.904 -3.721 1.00 96.69 90 GLY A CA 1
ATOM 650 C C . GLY A 1 90 ? 0.971 7.799 -5.089 1.00 96.69 90 GLY A C 1
ATOM 651 O O . GLY A 1 90 ? -0.253 7.808 -5.231 1.00 96.69 90 GLY A O 1
ATOM 652 N N . PHE A 1 91 ? 1.795 7.732 -6.125 1.00 95.50 91 PHE A N 1
ATOM 653 C CA . PHE A 1 91 ? 1.337 7.803 -7.505 1.00 95.50 91 PHE A CA 1
ATOM 654 C C . PHE A 1 91 ? 0.559 6.552 -7.935 1.00 95.50 91 PHE A C 1
ATOM 656 O O . PHE A 1 91 ? -0.265 6.627 -8.843 1.00 95.50 91 PHE A O 1
ATOM 663 N N . GLY A 1 92 ? 0.722 5.426 -7.229 1.00 92.56 92 GLY A N 1
ATOM 664 C CA . GLY A 1 92 ? -0.117 4.244 -7.419 1.00 92.56 92 GLY A CA 1
ATOM 665 C C . GLY A 1 92 ? -1.600 4.512 -7.151 1.00 92.56 92 GLY A C 1
ATOM 666 O O . GLY A 1 92 ? -2.445 3.904 -7.798 1.00 92.56 92 GLY A O 1
ATOM 667 N N . ALA A 1 93 ? -1.949 5.472 -6.285 1.00 91.50 93 ALA A N 1
ATOM 668 C CA . ALA A 1 93 ? -3.349 5.850 -6.073 1.00 91.50 93 ALA A CA 1
ATOM 669 C C . ALA A 1 93 ? -4.005 6.429 -7.335 1.00 91.50 93 ALA A C 1
ATOM 671 O O . ALA A 1 93 ? -5.187 6.207 -7.552 1.00 91.50 93 ALA A O 1
ATOM 672 N N . ALA A 1 94 ? -3.247 7.124 -8.189 1.00 89.69 94 ALA A N 1
ATOM 673 C CA . ALA A 1 94 ? -3.756 7.664 -9.451 1.00 89.69 94 ALA A CA 1
ATOM 674 C C . ALA A 1 94 ? -3.759 6.637 -10.598 1.00 89.69 94 ALA A C 1
ATOM 676 O O . ALA A 1 94 ? -4.347 6.889 -11.647 1.00 89.69 94 ALA A O 1
ATOM 677 N N . ARG A 1 95 ? -3.048 5.515 -10.436 1.00 85.44 95 ARG A N 1
ATOM 678 C CA . ARG A 1 95 ? -2.846 4.509 -11.492 1.00 85.44 95 ARG A CA 1
ATOM 679 C C . ARG A 1 95 ? -3.654 3.233 -11.277 1.00 85.44 95 ARG A C 1
ATOM 681 O O . ARG A 1 95 ? -3.872 2.507 -12.243 1.00 85.44 95 ARG A O 1
ATOM 688 N N . THR A 1 96 ? -4.056 2.959 -10.039 1.00 83.31 96 THR A N 1
ATOM 689 C CA . THR A 1 96 ? -4.595 1.655 -9.623 1.00 83.31 96 THR A CA 1
ATOM 690 C C . THR A 1 96 ? -5.998 1.746 -9.000 1.00 83.31 96 THR A C 1
ATOM 692 O O . THR A 1 96 ? -6.662 0.718 -8.869 1.00 83.31 96 THR A O 1
ATOM 695 N N . LEU A 1 97 ? -6.458 2.944 -8.614 1.00 79.75 97 LEU A N 1
ATOM 696 C CA . LEU A 1 97 ? -7.824 3.219 -8.137 1.00 79.75 97 LEU A CA 1
ATOM 697 C C . LEU A 1 97 ? -8.596 4.043 -9.168 1.00 79.75 97 LEU A C 1
ATOM 699 O O . LEU A 1 97 ? -9.822 3.811 -9.264 1.00 79.75 97 LEU A O 1
#